Protein AF-A0A2B8BFG0-F1 (afdb_monomer_lite)

Radius of gyration: 12.51 Å; chains: 1; bounding box: 35×33×24 Å

pLDDT: mean 93.3, s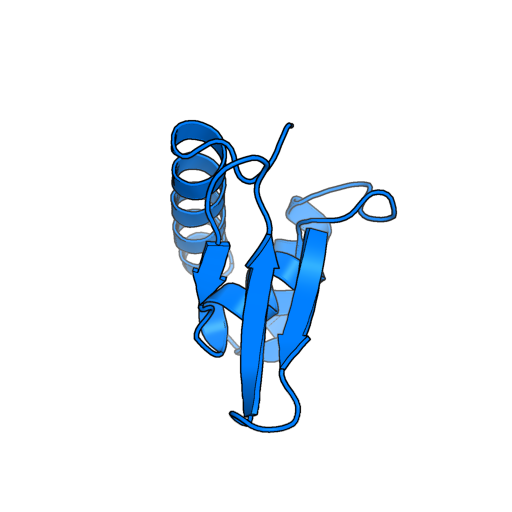td 5.92, range [57.78, 98.31]

Sequence (78 aa):
MLRNDRRRGQWMLMGPERLLVLDEMALAVVRACVGAEIADVAAGIDRLTVEYDAPRTEVAADVLEMLTDLRNKGYVVT

Secondary structure (DSSP, 8-state):
-EEEETTTTEEEEE-SS-EEEE-HHHHHHHHHH-STT---HHHHHHHHHHHTT--HHHHHHHHHHHHHHHHHTTS---

Structure (mmCIF, N/CA/C/O backbone):
data_AF-A0A2B8BFG0-F1
#
_entry.id   AF-A0A2B8BFG0-F1
#
loop_
_atom_site.group_PDB
_atom_site.id
_atom_site.type_symbol
_atom_site.label_atom_id
_atom_site.label_alt_id
_atom_site.label_comp_id
_atom_site.label_asym_id
_atom_site.label_entity_id
_atom_site.label_seq_id
_atom_site.pdbx_PDB_ins_code
_atom_site.Cartn_x
_atom_site.Cartn_y
_atom_site.Cartn_z
_atom_site.occupancy
_atom_site.B_iso_or_equiv
_atom_site.auth_seq_id
_atom_site.auth_comp_id
_atom_site.auth_asym_id
_atom_site.auth_atom_id
_atom_site.pdbx_PDB_model_num
ATOM 1 N N . MET A 1 1 ? 8.445 -6.798 -4.412 1.00 86.62 1 MET A N 1
ATOM 2 C CA . MET A 1 1 ? 7.638 -7.977 -4.837 1.00 86.62 1 MET A CA 1
ATOM 3 C C . MET A 1 1 ? 6.754 -8.443 -3.688 1.00 86.62 1 MET A C 1
ATOM 5 O O . MET A 1 1 ? 7.267 -8.609 -2.589 1.00 86.62 1 MET A O 1
ATOM 9 N N . LEU A 1 2 ? 5.458 -8.672 -3.917 1.00 93.19 2 LEU A N 1
ATOM 10 C CA . LEU A 1 2 ? 4.537 -9.184 -2.894 1.00 93.19 2 LEU A CA 1
ATOM 11 C C . LEU A 1 2 ? 4.650 -10.715 -2.756 1.00 93.19 2 LEU A C 1
ATOM 13 O O . LEU A 1 2 ? 4.679 -11.431 -3.756 1.00 93.19 2 LEU A O 1
ATOM 17 N N . ARG A 1 3 ? 4.710 -11.231 -1.524 1.00 93.06 3 ARG A N 1
ATOM 18 C CA . ARG A 1 3 ? 4.854 -12.664 -1.228 1.00 93.06 3 ARG A CA 1
ATOM 19 C C . ARG A 1 3 ? 3.979 -13.089 -0.051 1.00 93.06 3 ARG A C 1
ATOM 21 O O . ARG A 1 3 ? 3.894 -12.381 0.944 1.00 93.06 3 ARG A O 1
ATOM 28 N N . ASN A 1 4 ? 3.382 -14.276 -0.139 1.00 94.75 4 ASN A N 1
ATOM 29 C CA . ASN A 1 4 ? 2.653 -14.897 0.968 1.00 94.75 4 ASN A CA 1
ATOM 30 C C . ASN A 1 4 ? 3.514 -15.946 1.677 1.00 94.75 4 ASN A C 1
ATOM 32 O O . ASN A 1 4 ? 4.044 -16.854 1.031 1.00 94.75 4 ASN A O 1
ATOM 36 N N . ASP A 1 5 ? 3.613 -15.847 2.999 1.00 93.12 5 ASP A N 1
ATOM 37 C CA . ASP A 1 5 ? 4.099 -16.921 3.859 1.00 93.12 5 ASP A CA 1
ATOM 38 C C . ASP A 1 5 ? 2.910 -17.711 4.406 1.00 93.12 5 ASP A C 1
ATOM 40 O O . ASP A 1 5 ? 2.257 -17.320 5.375 1.00 93.12 5 ASP A O 1
ATOM 44 N N . ARG A 1 6 ? 2.648 -18.866 3.790 1.00 90.38 6 ARG A N 1
ATOM 45 C CA . ARG A 1 6 ? 1.556 -19.764 4.188 1.00 90.38 6 ARG A CA 1
ATOM 46 C C . ARG A 1 6 ? 1.752 -20.393 5.565 1.00 90.38 6 ARG A C 1
ATOM 48 O O . ARG A 1 6 ? 0.767 -20.779 6.178 1.00 90.38 6 ARG A O 1
ATOM 55 N N . ARG A 1 7 ? 2.992 -20.525 6.050 1.00 92.69 7 ARG A N 1
ATOM 56 C CA . ARG A 1 7 ? 3.264 -21.127 7.367 1.00 92.69 7 ARG A CA 1
ATOM 57 C C . ARG A 1 7 ? 2.918 -20.161 8.489 1.00 92.69 7 ARG A C 1
ATOM 59 O O . ARG A 1 7 ? 2.466 -20.595 9.541 1.00 92.69 7 ARG A O 1
ATOM 66 N N . ARG A 1 8 ? 3.152 -18.867 8.258 1.00 89.12 8 ARG A N 1
ATOM 67 C CA . ARG A 1 8 ? 2.894 -17.798 9.233 1.00 89.12 8 ARG A CA 1
ATOM 68 C C . ARG A 1 8 ? 1.553 -17.097 9.013 1.00 89.12 8 ARG A C 1
ATOM 70 O O . ARG A 1 8 ? 1.158 -16.309 9.859 1.00 89.12 8 ARG A O 1
ATOM 77 N N . GLY A 1 9 ? 0.871 -17.362 7.896 1.00 91.94 9 GLY A N 1
ATOM 78 C CA . GLY A 1 9 ? -0.377 -16.687 7.534 1.00 91.94 9 GLY A CA 1
ATOM 79 C C . GLY A 1 9 ? -0.184 -15.198 7.233 1.00 91.94 9 GLY A C 1
ATOM 80 O O . GLY A 1 9 ? -1.099 -14.412 7.436 1.00 91.94 9 GLY A O 1
ATOM 81 N N . GLN A 1 10 ? 1.009 -14.799 6.784 1.00 94.56 10 GLN A N 1
ATOM 82 C CA . GLN A 1 10 ? 1.402 -13.395 6.640 1.00 94.56 10 GLN A CA 1
ATOM 83 C C . GLN A 1 10 ? 1.705 -13.038 5.188 1.00 94.56 10 GLN A C 1
ATOM 85 O O . GLN A 1 10 ? 2.165 -13.869 4.399 1.00 94.56 10 GLN A O 1
ATOM 90 N N . TRP A 1 11 ? 1.487 -11.774 4.844 1.00 96.81 11 TRP A N 1
ATOM 91 C CA . TRP A 1 11 ? 1.928 -11.202 3.579 1.00 96.81 11 TRP A CA 1
ATOM 92 C C . TRP A 1 11 ? 3.136 -10.307 3.798 1.00 96.81 11 TRP A C 1
ATOM 94 O O . TRP A 1 11 ? 3.259 -9.643 4.822 1.00 96.81 11 TRP A O 1
ATOM 104 N N . MET A 1 12 ? 4.051 -10.327 2.837 1.00 95.25 12 MET A N 1
ATOM 105 C CA . MET A 1 12 ? 5.306 -9.599 2.911 1.00 95.25 12 MET A CA 1
ATOM 106 C C . MET A 1 12 ? 5.579 -8.873 1.605 1.00 95.25 12 MET A C 1
ATOM 108 O O . MET A 1 12 ? 5.452 -9.451 0.521 1.00 95.25 12 MET A O 1
ATOM 112 N N . LEU A 1 13 ? 6.029 -7.630 1.714 1.00 94.38 13 LEU A N 1
ATOM 113 C CA . LEU A 1 13 ? 6.619 -6.887 0.617 1.00 94.38 13 LEU A CA 1
ATOM 114 C C . LEU A 1 13 ? 8.141 -7.055 0.666 1.00 94.38 13 LEU A C 1
ATOM 116 O O . LEU A 1 13 ? 8.809 -6.630 1.606 1.00 94.38 13 LEU A O 1
ATOM 120 N N . MET A 1 14 ? 8.682 -7.719 -0.350 1.00 92.69 14 MET A N 1
ATOM 121 C CA . MET A 1 14 ? 10.110 -7.982 -0.508 1.00 92.69 14 MET A CA 1
ATOM 122 C C . MET A 1 14 ? 10.785 -6.795 -1.204 1.00 92.69 14 MET A C 1
ATOM 124 O O . MET A 1 14 ? 10.430 -6.485 -2.349 1.00 92.69 14 MET A O 1
ATOM 128 N N . GLY A 1 15 ? 11.755 -6.179 -0.529 1.00 89.31 15 GLY A N 1
ATOM 129 C CA . GLY A 1 15 ? 12.753 -5.278 -1.105 1.00 89.31 15 GLY A CA 1
ATOM 130 C C . GLY A 1 15 ? 14.108 -5.984 -1.299 1.00 89.31 15 GLY A C 1
ATOM 131 O O . GLY A 1 15 ? 14.231 -7.164 -0.964 1.00 89.31 15 GLY A O 1
ATOM 132 N N . PRO A 1 16 ? 15.130 -5.290 -1.832 1.00 85.69 16 PRO A N 1
ATOM 133 C CA . PRO A 1 16 ? 16.417 -5.904 -2.184 1.00 85.69 16 PRO A CA 1
ATOM 134 C C . PRO A 1 16 ? 17.182 -6.485 -0.985 1.00 85.69 16 PRO A C 1
ATOM 136 O O . PRO A 1 16 ? 17.707 -7.590 -1.061 1.00 85.69 16 PRO A O 1
ATOM 139 N N . GLU A 1 17 ? 17.203 -5.758 0.135 1.00 91.62 17 GLU A N 1
ATOM 140 C CA . GLU A 1 17 ? 17.970 -6.117 1.345 1.00 91.62 17 GLU A CA 1
ATOM 141 C C . GLU A 1 17 ? 17.084 -6.293 2.590 1.00 91.62 17 GLU A C 1
ATOM 143 O O . GLU A 1 17 ? 17.568 -6.584 3.681 1.00 91.62 17 GLU A O 1
ATOM 148 N N . ARG A 1 18 ? 15.7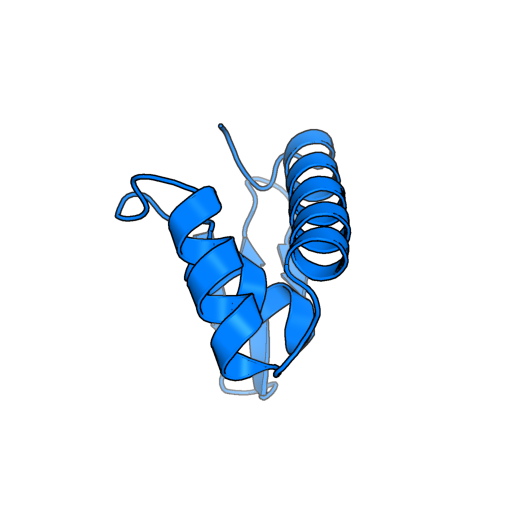71 -6.076 2.455 1.00 90.06 18 ARG A N 1
ATOM 149 C CA . ARG A 1 18 ? 14.815 -6.050 3.568 1.00 90.06 18 ARG A CA 1
ATOM 150 C C . ARG A 1 18 ? 13.439 -6.535 3.133 1.00 90.06 18 ARG A C 1
ATOM 152 O O . ARG A 1 18 ? 13.075 -6.427 1.964 1.00 90.06 18 ARG A O 1
ATOM 159 N N . LEU A 1 19 ? 12.662 -7.033 4.089 1.00 93.50 19 LEU A N 1
ATOM 160 C CA . LEU A 1 19 ? 11.252 -7.367 3.907 1.00 93.50 19 LEU A CA 1
ATOM 161 C C . LEU A 1 19 ? 10.396 -6.573 4.893 1.00 93.50 19 LEU A C 1
ATOM 163 O O . LEU A 1 19 ? 10.841 -6.270 6.001 1.00 93.50 19 LEU A O 1
ATOM 167 N N . LEU A 1 20 ? 9.165 -6.278 4.491 1.00 95.19 20 LEU A N 1
ATOM 168 C CA . LEU A 1 20 ? 8.138 -5.666 5.326 1.00 95.19 20 LEU A CA 1
ATOM 169 C C . LEU A 1 20 ? 6.966 -6.637 5.448 1.00 95.19 20 LEU A C 1
ATOM 171 O O . LEU A 1 20 ? 6.421 -7.048 4.427 1.00 95.19 20 LEU A O 1
ATOM 175 N N . VAL A 1 21 ? 6.576 -7.001 6.669 1.00 95.94 21 VAL A N 1
ATOM 176 C CA . VAL A 1 21 ? 5.317 -7.724 6.906 1.00 95.94 21 VAL A CA 1
ATOM 177 C C . VAL A 1 21 ? 4.173 -6.723 6.793 1.00 95.94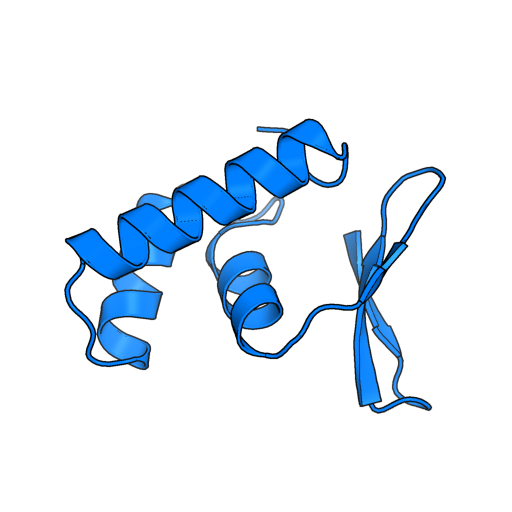 21 VAL A C 1
ATOM 179 O O . VAL A 1 21 ? 4.241 -5.647 7.380 1.00 95.94 21 VAL A O 1
ATOM 182 N N . LEU A 1 22 ? 3.153 -7.072 6.018 1.00 96.50 22 LEU A N 1
ATOM 183 C CA . LEU A 1 22 ? 1.970 -6.251 5.803 1.00 96.50 22 LEU A CA 1
ATOM 184 C C . LEU A 1 22 ? 0.853 -6.724 6.729 1.00 96.50 22 LEU A C 1
ATOM 186 O O . LEU A 1 22 ? 0.594 -7.929 6.822 1.00 96.50 22 LEU A O 1
ATOM 190 N N . ASP A 1 23 ? 0.188 -5.774 7.375 1.00 95.75 23 ASP A N 1
ATOM 191 C CA . ASP A 1 23 ? -1.146 -6.007 7.913 1.00 95.75 23 ASP A CA 1
ATOM 192 C C . ASP A 1 23 ? -2.187 -6.047 6.777 1.00 95.75 23 ASP A C 1
ATOM 194 O O . ASP A 1 23 ? -1.858 -5.970 5.588 1.00 95.75 23 ASP A O 1
ATOM 198 N N . GLU A 1 24 ? -3.450 -6.230 7.145 1.00 94.56 24 GLU A N 1
ATOM 199 C CA . GLU A 1 24 ? -4.555 -6.354 6.197 1.00 94.56 24 GLU A CA 1
ATOM 200 C C . GLU A 1 24 ? -4.763 -5.088 5.355 1.00 94.56 24 GLU A C 1
ATOM 202 O O . GLU A 1 24 ? -4.913 -5.188 4.136 1.00 94.56 24 GLU A O 1
ATOM 207 N N . MET A 1 25 ? -4.690 -3.907 5.974 1.00 93.75 25 MET A N 1
ATOM 208 C CA . MET A 1 25 ? -4.906 -2.631 5.287 1.00 93.75 25 MET A CA 1
ATOM 209 C C . MET A 1 25 ? -3.759 -2.320 4.330 1.00 93.75 25 MET A C 1
ATOM 211 O O . MET A 1 25 ? -3.981 -2.017 3.156 1.00 93.75 25 MET A O 1
ATOM 215 N N . ALA A 1 26 ? -2.518 -2.479 4.785 1.00 95.50 26 ALA A N 1
ATOM 216 C CA . ALA A 1 26 ? -1.344 -2.291 3.948 1.00 95.50 26 ALA A CA 1
ATOM 217 C C . ALA A 1 26 ? -1.324 -3.289 2.781 1.00 95.50 26 ALA A C 1
ATOM 219 O O . ALA A 1 26 ? -0.953 -2.935 1.659 1.00 95.50 26 ALA A O 1
ATOM 220 N N . LEU A 1 27 ? -1.760 -4.533 3.010 1.00 96.31 27 LEU A N 1
ATOM 221 C CA . LEU A 1 27 ? -1.910 -5.526 1.951 1.00 96.31 27 LEU A CA 1
ATOM 222 C C . LEU A 1 27 ? -2.963 -5.115 0.919 1.00 96.31 27 LEU A C 1
ATOM 224 O O . LEU A 1 27 ? -2.696 -5.247 -0.278 1.00 96.31 27 LEU A O 1
ATOM 228 N N . ALA A 1 28 ? -4.133 -4.646 1.355 1.00 95.94 28 ALA A N 1
ATOM 229 C CA . ALA A 1 28 ? -5.198 -4.199 0.462 1.00 95.94 28 ALA A CA 1
ATOM 230 C C . ALA A 1 28 ? -4.711 -3.063 -0.445 1.00 95.94 28 ALA A C 1
ATOM 232 O O . ALA A 1 28 ? -4.830 -3.149 -1.669 1.00 95.94 28 ALA A O 1
ATOM 233 N N . VAL A 1 29 ? -4.042 -2.061 0.131 1.00 95.94 29 VAL A N 1
ATOM 234 C CA . VAL A 1 29 ? -3.491 -0.945 -0.644 1.00 95.94 29 VAL A CA 1
ATOM 235 C C . VAL A 1 29 ? -2.383 -1.400 -1.594 1.00 95.94 29 VAL A C 1
ATOM 237 O O . VAL A 1 29 ? -2.394 -1.023 -2.764 1.00 95.94 29 VAL A O 1
ATOM 240 N N . VAL A 1 30 ? -1.448 -2.251 -1.151 1.00 95.31 30 VAL A N 1
ATOM 241 C CA . VAL A 1 30 ? -0.398 -2.785 -2.038 1.00 95.31 30 VAL A CA 1
ATOM 242 C C . VAL A 1 30 ? -1.018 -3.547 -3.213 1.00 95.31 30 VAL A C 1
ATOM 244 O O . VAL A 1 30 ? -0.583 -3.364 -4.342 1.00 95.31 30 VAL A O 1
ATOM 247 N N . ARG A 1 31 ? -2.067 -4.346 -2.998 1.00 94.19 31 ARG A N 1
ATOM 248 C CA . ARG A 1 31 ? -2.762 -5.054 -4.089 1.00 94.19 31 ARG A CA 1
ATOM 249 C C . ARG A 1 31 ? -3.509 -4.129 -5.041 1.00 94.19 31 ARG A C 1
ATOM 251 O O . ARG A 1 31 ? -3.607 -4.440 -6.224 1.00 94.19 31 ARG A O 1
ATOM 258 N N . ALA A 1 32 ? -4.082 -3.050 -4.523 1.00 94.94 32 ALA A N 1
ATOM 259 C CA . ALA A 1 32 ? -4.875 -2.121 -5.313 1.00 94.94 32 ALA A CA 1
ATOM 260 C C . ALA A 1 32 ? -4.004 -1.151 -6.125 1.00 94.94 32 ALA A C 1
ATOM 262 O O . ALA A 1 32 ? -4.400 -0.763 -7.222 1.00 94.94 32 ALA A O 1
ATOM 263 N N . CYS A 1 33 ? -2.841 -0.770 -5.588 1.00 95.06 33 CYS A N 1
ATOM 264 C CA . CYS A 1 33 ? -2.072 0.379 -6.066 1.00 95.06 33 CYS A CA 1
ATOM 265 C C . CYS A 1 33 ? -0.626 0.057 -6.480 1.00 95.06 33 CYS A C 1
ATOM 267 O O . CYS A 1 33 ? 0.036 0.926 -7.041 1.00 95.06 33 CYS A O 1
ATOM 269 N N . VAL A 1 34 ? -0.102 -1.141 -6.194 1.00 91.62 34 VAL A N 1
ATOM 270 C CA . VAL A 1 34 ? 1.310 -1.485 -6.433 1.00 91.62 34 VAL A CA 1
ATOM 271 C C . VAL A 1 34 ? 1.428 -2.784 -7.228 1.00 91.62 34 VAL A C 1
ATOM 273 O O . VAL A 1 34 ? 1.072 -3.860 -6.761 1.00 91.62 34 VAL A O 1
ATOM 276 N N . GLY A 1 35 ? 2.026 -2.702 -8.411 1.00 86.81 35 GLY A N 1
ATOM 277 C CA . GLY A 1 35 ? 2.245 -3.843 -9.297 1.00 86.81 35 GLY A CA 1
ATOM 278 C C . GLY A 1 35 ? 2.593 -3.359 -10.697 1.00 86.81 35 GLY A C 1
ATOM 279 O O . GLY A 1 35 ? 2.321 -2.210 -11.032 1.00 86.81 35 GLY A O 1
ATOM 280 N N . ALA A 1 36 ? 3.199 -4.215 -11.518 1.00 83.12 36 ALA A N 1
ATOM 281 C CA . ALA A 1 36 ? 3.526 -3.850 -12.902 1.00 83.12 36 ALA A CA 1
ATOM 282 C C . ALA A 1 36 ? 2.264 -3.726 -13.778 1.00 83.12 36 ALA A C 1
ATOM 284 O O . ALA A 1 36 ? 2.272 -3.077 -14.817 1.00 83.12 36 ALA A O 1
ATOM 285 N N . GLU A 1 37 ? 1.183 -4.370 -13.350 1.00 84.38 37 GLU A N 1
ATOM 286 C CA . GLU A 1 37 ? -0.142 -4.366 -13.955 1.00 84.38 37 GLU A CA 1
ATOM 287 C C . GLU A 1 37 ? -1.008 -3.169 -13.535 1.00 84.38 37 GLU A C 1
ATOM 289 O O . GLU A 1 37 ? -2.073 -2.950 -14.114 1.00 84.38 37 GLU A O 1
ATOM 294 N N . ILE A 1 38 ? -0.581 -2.401 -12.528 1.00 84.88 38 ILE A N 1
ATOM 295 C CA . ILE A 1 38 ? -1.335 -1.254 -12.026 1.00 84.88 38 ILE A CA 1
ATOM 296 C C . ILE A 1 38 ? -0.957 -0.020 -12.841 1.00 84.88 38 ILE A C 1
ATOM 298 O O . ILE A 1 38 ? 0.149 0.500 -12.732 1.00 84.88 38 ILE A O 1
ATOM 302 N N . ALA A 1 39 ? -1.895 0.448 -13.662 1.00 81.44 39 ALA A N 1
ATOM 303 C CA . ALA A 1 39 ? -1.689 1.618 -14.511 1.00 81.44 39 ALA A CA 1
ATOM 304 C C . ALA A 1 39 ? -1.847 2.950 -13.755 1.00 81.44 39 ALA A C 1
ATOM 306 O O . ALA A 1 39 ? -1.214 3.935 -14.123 1.00 81.44 39 ALA A O 1
ATOM 307 N N . ASP A 1 40 ? -2.702 2.989 -12.726 1.00 90.06 40 ASP A N 1
ATOM 308 C CA . ASP A 1 40 ? -3.071 4.221 -12.024 1.00 90.06 40 ASP A CA 1
ATOM 309 C C . ASP A 1 40 ? -3.457 3.955 -10.558 1.00 90.06 40 ASP A C 1
ATOM 311 O O . ASP A 1 40 ? -4.296 3.102 -10.258 1.00 90.06 40 ASP A O 1
ATOM 315 N N . VAL A 1 41 ? -2.866 4.731 -9.645 1.00 94.25 41 VAL A N 1
ATOM 316 C CA . VAL A 1 41 ? -3.162 4.712 -8.205 1.00 94.25 41 VAL A CA 1
ATOM 317 C C . VAL A 1 41 ? -4.575 5.230 -7.921 1.00 94.25 41 VAL A C 1
ATOM 319 O O . VAL A 1 41 ? -5.215 4.755 -6.982 1.00 94.25 41 VAL A O 1
ATOM 322 N N . ALA A 1 42 ? -5.103 6.163 -8.722 1.00 96.00 42 ALA A N 1
ATOM 323 C CA . ALA A 1 42 ? -6.435 6.721 -8.495 1.00 96.00 42 ALA A CA 1
ATOM 324 C C . ALA A 1 42 ? -7.535 5.656 -8.620 1.00 96.00 42 ALA A C 1
ATOM 326 O O . ALA A 1 42 ? -8.425 5.614 -7.774 1.00 96.00 42 ALA A O 1
ATOM 327 N N . ALA A 1 43 ? -7.418 4.736 -9.582 1.00 95.88 43 ALA A N 1
ATOM 328 C CA . ALA A 1 43 ? -8.331 3.600 -9.714 1.00 95.88 43 ALA A CA 1
ATOM 329 C C . ALA A 1 43 ? -8.266 2.644 -8.505 1.00 95.88 43 ALA A C 1
ATOM 331 O O . ALA A 1 43 ? -9.281 2.073 -8.100 1.00 95.88 43 ALA A O 1
ATOM 332 N N . GLY A 1 44 ? -7.081 2.477 -7.908 1.00 96.06 44 GLY A N 1
ATOM 333 C CA . GLY A 1 44 ? -6.909 1.729 -6.662 1.00 96.06 44 GLY A CA 1
ATOM 334 C C . GLY A 1 44 ? -7.612 2.406 -5.483 1.00 96.06 44 GLY A C 1
ATOM 335 O O . GLY A 1 44 ? -8.357 1.748 -4.760 1.00 96.06 44 GLY A O 1
ATOM 336 N N . ILE A 1 45 ? -7.457 3.726 -5.341 1.00 97.81 45 ILE A N 1
ATOM 337 C CA . ILE A 1 45 ? -8.162 4.536 -4.331 1.00 97.81 45 ILE A CA 1
ATOM 338 C C . ILE A 1 45 ? -9.681 4.431 -4.504 1.00 97.81 45 ILE A C 1
ATOM 340 O O . ILE A 1 45 ? -10.398 4.237 -3.522 1.00 97.81 45 ILE A O 1
ATOM 344 N N . ASP A 1 46 ? -10.181 4.524 -5.736 1.00 97.31 46 ASP A N 1
ATOM 345 C CA . ASP A 1 46 ? -11.616 4.427 -6.017 1.00 97.31 46 ASP A CA 1
ATOM 346 C C . ASP A 1 46 ? -12.164 3.042 -5.634 1.00 97.31 46 ASP A C 1
ATOM 348 O O . ASP A 1 46 ? -13.230 2.945 -5.026 1.00 97.31 46 ASP A O 1
ATOM 352 N N . ARG A 1 47 ? -11.413 1.964 -5.909 1.00 95.94 47 ARG A N 1
ATOM 353 C CA . ARG A 1 47 ? -11.779 0.606 -5.473 1.00 95.94 47 ARG A CA 1
ATOM 354 C C . ARG A 1 47 ? -11.862 0.505 -3.949 1.00 95.94 47 ARG A C 1
ATOM 356 O O . ARG A 1 47 ? -12.853 -0.008 -3.439 1.00 95.94 47 ARG A O 1
ATOM 363 N N . LEU A 1 48 ? -10.853 1.007 -3.241 1.00 96.94 48 LEU A N 1
ATOM 364 C CA . LEU A 1 48 ? -10.793 0.963 -1.776 1.00 96.94 48 LEU A CA 1
ATOM 365 C C . LEU A 1 48 ? -11.909 1.802 -1.133 1.00 96.94 48 LEU A C 1
ATOM 367 O O . LEU A 1 48 ? -12.484 1.394 -0.132 1.00 96.94 48 LEU A O 1
ATOM 371 N N . THR A 1 49 ? -12.266 2.935 -1.741 1.00 98.12 49 THR A N 1
ATOM 372 C CA . THR A 1 49 ? -13.393 3.781 -1.308 1.00 98.12 49 THR A CA 1
ATOM 373 C C . THR A 1 49 ? -14.701 2.985 -1.285 1.00 98.12 49 THR A C 1
ATOM 375 O O . THR A 1 49 ? -15.454 3.067 -0.321 1.00 98.12 49 THR A O 1
ATOM 378 N N . VAL A 1 50 ? -14.956 2.180 -2.324 1.00 97.62 50 VAL A N 1
ATOM 379 C CA . VAL A 1 50 ? -16.156 1.331 -2.412 1.00 97.62 50 VAL A CA 1
ATOM 380 C C . VAL A 1 50 ? -16.074 0.131 -1.468 1.00 97.62 50 VAL A C 1
ATOM 382 O O . VAL A 1 50 ? -17.065 -0.213 -0.835 1.00 97.62 50 VAL A O 1
ATOM 385 N N . GLU A 1 51 ? -14.914 -0.520 -1.383 1.00 96.44 51 GLU A N 1
ATOM 386 C CA . GLU A 1 51 ? -14.721 -1.727 -0.568 1.00 96.44 51 GLU A CA 1
ATOM 387 C C . GLU A 1 51 ? -14.886 -1.460 0.931 1.00 96.44 51 GLU A C 1
ATOM 389 O O . GLU A 1 51 ? -15.480 -2.272 1.640 1.00 96.44 51 GLU A O 1
ATOM 394 N N . TYR A 1 52 ? -14.402 -0.309 1.396 1.00 96.12 52 TYR A N 1
ATOM 395 C CA . TYR A 1 52 ? -14.420 0.071 2.806 1.00 96.12 52 TYR A CA 1
ATOM 396 C C . TYR A 1 52 ? -15.519 1.082 3.166 1.00 96.12 52 TYR A C 1
ATOM 398 O O . TYR A 1 52 ? -15.587 1.485 4.323 1.00 96.12 52 TYR A O 1
ATOM 406 N N . ASP A 1 53 ? -16.364 1.481 2.206 1.00 97.75 53 ASP A N 1
ATOM 407 C CA . ASP A 1 53 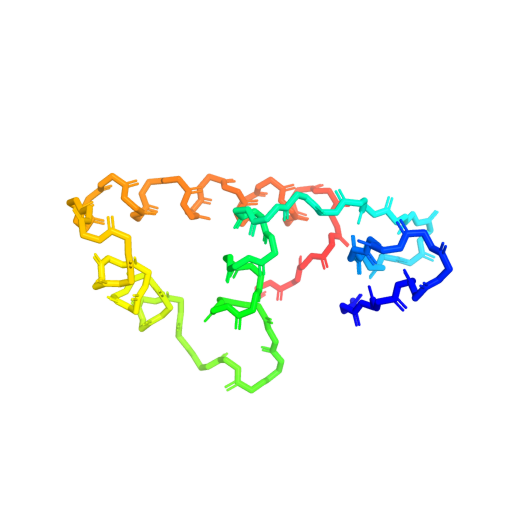? -17.425 2.493 2.373 1.00 97.75 53 ASP A CA 1
ATOM 408 C C . ASP A 1 53 ? -16.927 3.763 3.093 1.00 97.75 53 ASP A C 1
ATOM 410 O O . ASP A 1 53 ? -17.503 4.244 4.069 1.00 97.75 53 ASP A O 1
ATOM 414 N N . ALA A 1 54 ? -15.785 4.280 2.631 1.00 96.56 54 ALA A N 1
ATOM 415 C CA . ALA A 1 54 ? -15.067 5.379 3.271 1.00 96.56 54 ALA A CA 1
ATOM 416 C C . ALA A 1 54 ? -14.958 6.602 2.345 1.00 96.56 54 ALA A C 1
ATOM 418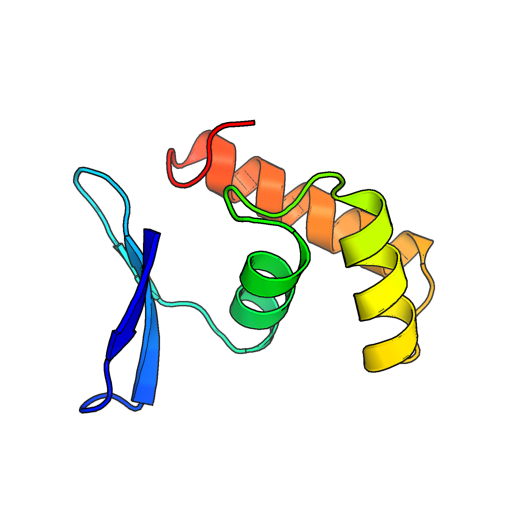 O O . ALA A 1 54 ? -14.929 6.445 1.122 1.00 96.56 54 ALA A O 1
ATOM 419 N N . PRO A 1 55 ? -14.855 7.837 2.875 1.00 98.31 55 PRO A N 1
ATOM 420 C 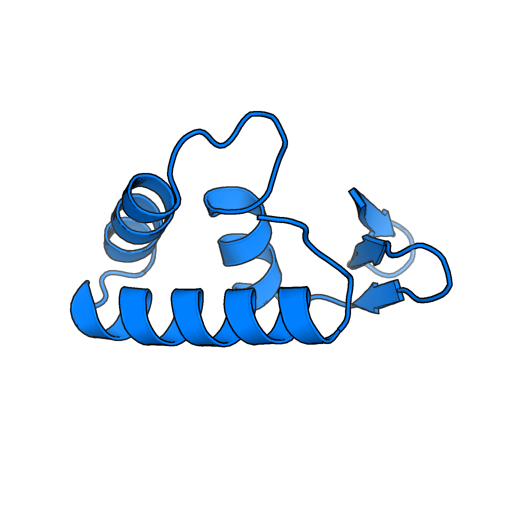CA . PRO A 1 55 ? -14.690 9.027 2.050 1.00 98.31 55 PRO A CA 1
ATOM 421 C C . PRO A 1 55 ? -13.419 8.966 1.204 1.00 98.31 55 PRO A C 1
ATOM 423 O O . PRO A 1 55 ? -12.309 8.795 1.710 1.00 98.31 55 PRO A O 1
ATOM 426 N N . ARG A 1 56 ? -13.564 9.210 -0.101 1.00 97.88 56 ARG A N 1
ATOM 427 C CA . ARG A 1 56 ? -12.453 9.138 -1.062 1.00 97.88 56 ARG A CA 1
ATOM 428 C C . ARG A 1 56 ? -11.252 10.003 -0.666 1.00 97.88 56 ARG A C 1
ATOM 430 O O . ARG A 1 56 ? -10.115 9.655 -0.961 1.00 97.88 56 ARG A O 1
ATOM 437 N N . THR A 1 57 ? -11.492 11.154 -0.043 1.00 98.06 57 THR A N 1
ATOM 438 C CA . THR A 1 57 ? -10.434 12.072 0.403 1.00 98.06 57 THR A CA 1
ATOM 439 C C . THR A 1 57 ? -9.598 11.496 1.540 1.00 98.06 57 THR A C 1
ATOM 441 O O . THR A 1 57 ? -8.391 11.710 1.549 1.00 98.06 57 THR A O 1
ATOM 444 N N . GLU A 1 58 ? -10.220 10.756 2.457 1.00 98.06 58 GLU A N 1
ATOM 445 C CA . GLU A 1 58 ? -9.537 10.089 3.571 1.00 98.06 58 GLU A CA 1
ATOM 446 C C . GLU A 1 58 ? -8.729 8.902 3.043 1.00 98.06 58 GLU A C 1
ATOM 448 O O . GLU A 1 58 ? -7.517 8.853 3.225 1.00 98.06 58 GLU A O 1
ATOM 453 N N . VAL A 1 59 ? -9.360 8.038 2.236 1.00 98.06 59 VAL A N 1
ATOM 454 C CA . VAL A 1 59 ? -8.681 6.900 1.591 1.00 98.06 59 VAL A CA 1
ATOM 455 C C . VAL A 1 59 ? -7.497 7.369 0.744 1.00 98.06 59 VAL A C 1
ATOM 457 O O . VAL A 1 59 ? -6.427 6.766 0.774 1.00 98.06 59 VAL A O 1
ATOM 460 N N . ALA A 1 60 ? -7.661 8.456 -0.014 1.00 98.12 60 ALA A N 1
ATOM 461 C CA . ALA A 1 60 ? -6.581 9.005 -0.822 1.00 98.12 60 ALA A CA 1
ATOM 462 C C . ALA A 1 60 ? -5.406 9.490 0.033 1.00 98.12 60 ALA A C 1
ATOM 464 O O . ALA A 1 60 ? -4.262 9.236 -0.339 1.00 98.12 60 ALA A O 1
ATOM 465 N N . ALA A 1 61 ? -5.672 10.183 1.144 1.00 98.25 61 ALA A N 1
ATOM 466 C CA . ALA A 1 61 ? -4.623 10.668 2.034 1.00 98.25 61 ALA A CA 1
ATOM 467 C C . ALA A 1 61 ? -3.802 9.498 2.596 1.00 98.25 61 ALA A C 1
ATOM 469 O O . ALA A 1 61 ? -2.584 9.474 2.410 1.00 98.25 61 ALA A O 1
ATOM 470 N N . ASP A 1 62 ? -4.474 8.488 3.149 1.00 97.50 62 ASP A N 1
ATOM 471 C CA . ASP A 1 62 ? -3.834 7.320 3.762 1.00 97.50 62 ASP A CA 1
ATOM 472 C C . ASP A 1 62 ? -3.035 6.496 2.739 1.00 97.50 62 ASP A C 1
ATOM 474 O O . ASP A 1 62 ? -1.885 6.111 2.975 1.00 97.50 62 ASP A O 1
ATOM 478 N N . VAL A 1 63 ? -3.611 6.256 1.554 1.00 97.38 63 VAL A N 1
ATOM 479 C CA . VAL A 1 63 ? -2.936 5.530 0.467 1.00 97.38 63 VAL A CA 1
ATOM 480 C C . VAL A 1 63 ? -1.680 6.276 0.017 1.00 97.38 63 VAL A C 1
ATOM 482 O O . VAL A 1 63 ? -0.623 5.663 -0.140 1.00 97.38 63 VAL A O 1
ATOM 485 N N . LEU A 1 64 ? -1.767 7.591 -0.198 1.00 96.94 64 LEU A N 1
ATOM 486 C CA . LEU A 1 64 ? -0.636 8.388 -0.676 1.00 96.94 64 LEU A CA 1
ATOM 487 C C . LEU A 1 64 ? 0.466 8.530 0.378 1.00 96.94 64 LEU A C 1
ATOM 489 O O . LEU A 1 64 ? 1.650 8.501 0.017 1.00 96.94 64 LEU A O 1
ATOM 493 N N . GLU A 1 65 ? 0.101 8.645 1.655 1.00 97.50 65 GLU A N 1
ATOM 494 C CA . GLU A 1 65 ? 1.049 8.614 2.768 1.00 97.50 65 GLU A CA 1
ATOM 495 C C . GLU A 1 65 ? 1.798 7.280 2.781 1.00 97.50 65 GLU A C 1
ATOM 497 O O . GLU A 1 65 ? 3.030 7.261 2.700 1.00 97.50 65 GLU A O 1
ATOM 502 N N . MET A 1 66 ? 1.075 6.156 2.755 1.00 96.44 66 MET A N 1
ATOM 503 C CA . MET A 1 66 ? 1.695 4.835 2.790 1.00 96.44 66 MET A CA 1
ATOM 504 C C . MET A 1 66 ? 2.600 4.585 1.574 1.00 96.44 66 MET A C 1
ATOM 506 O O . MET A 1 66 ? 3.719 4.093 1.725 1.00 96.44 66 MET A O 1
ATOM 510 N N . LEU A 1 67 ? 2.163 4.937 0.360 1.00 95.31 67 LEU A N 1
ATOM 511 C CA . LEU A 1 67 ? 2.979 4.782 -0.851 1.00 95.31 67 LEU A CA 1
ATOM 512 C C . LEU A 1 67 ? 4.247 5.644 -0.806 1.00 95.31 67 LEU A C 1
ATOM 514 O O . LEU A 1 67 ? 5.321 5.184 -1.202 1.00 95.31 67 LEU A O 1
ATOM 518 N N . THR A 1 68 ? 4.144 6.869 -0.287 1.00 96.06 68 THR A N 1
ATOM 519 C CA . THR A 1 68 ? 5.300 7.745 -0.061 1.00 96.06 68 THR A CA 1
ATOM 520 C C . THR A 1 68 ? 6.292 7.098 0.897 1.00 96.06 68 THR A C 1
ATOM 522 O O . THR A 1 68 ? 7.493 7.065 0.622 1.00 96.06 68 THR A O 1
ATOM 525 N N . ASP A 1 69 ? 5.792 6.517 1.978 1.00 95.19 69 ASP A N 1
ATOM 526 C CA . ASP A 1 69 ? 6.587 5.814 2.973 1.00 95.19 69 ASP A CA 1
ATOM 527 C C . ASP A 1 69 ? 7.299 4.583 2.403 1.00 95.19 69 ASP A C 1
ATOM 529 O O . ASP A 1 69 ? 8.496 4.375 2.632 1.00 95.19 69 ASP A O 1
ATOM 533 N N . LEU A 1 70 ? 6.586 3.775 1.616 1.00 94.31 70 LEU A N 1
ATOM 534 C CA . LEU A 1 70 ? 7.150 2.610 0.936 1.00 94.31 70 LEU A CA 1
ATOM 535 C C . LEU A 1 70 ? 8.228 3.012 -0.073 1.00 94.31 70 LEU A C 1
ATOM 537 O O . LEU A 1 70 ? 9.257 2.336 -0.157 1.00 94.31 70 LEU A O 1
ATOM 541 N N . ARG A 1 71 ? 8.030 4.118 -0.799 1.00 93.12 71 ARG A N 1
ATOM 542 C CA . ARG A 1 71 ? 9.025 4.680 -1.723 1.00 93.12 71 ARG A CA 1
ATOM 543 C C . ARG A 1 71 ? 10.271 5.126 -0.969 1.00 93.12 71 ARG A C 1
ATOM 545 O O . ARG A 1 71 ? 11.373 4.720 -1.323 1.00 93.12 71 ARG A O 1
ATOM 552 N N . ASN A 1 72 ? 10.105 5.895 0.106 1.00 94.12 72 ASN A N 1
ATOM 553 C CA . ASN A 1 72 ? 11.218 6.384 0.926 1.00 94.12 72 ASN A CA 1
ATOM 554 C C . ASN A 1 72 ? 12.031 5.228 1.534 1.00 94.12 72 ASN A C 1
ATOM 556 O O . ASN A 1 72 ? 13.245 5.326 1.697 1.00 94.12 72 ASN A O 1
ATOM 560 N N . LYS A 1 73 ? 11.369 4.107 1.839 1.00 92.25 73 LYS A N 1
ATOM 561 C CA . LYS A 1 73 ? 11.994 2.883 2.361 1.00 92.25 73 LYS A CA 1
ATOM 562 C C . LYS A 1 73 ? 12.550 1.955 1.265 1.00 92.25 73 LYS A C 1
ATOM 564 O O . LYS A 1 73 ? 13.164 0.945 1.612 1.00 92.25 73 LYS A O 1
ATOM 569 N N . GLY A 1 74 ? 12.359 2.283 -0.017 1.00 91.75 74 GLY A N 1
ATOM 570 C CA . GLY A 1 74 ? 12.889 1.546 -1.170 1.00 91.75 74 GLY A CA 1
ATOM 571 C C . GLY A 1 74 ? 12.115 0.278 -1.552 1.00 91.75 74 GLY A C 1
ATOM 572 O O . GLY A 1 74 ? 12.679 -0.613 -2.183 1.00 91.75 74 GLY A O 1
ATOM 573 N N . TYR A 1 75 ? 10.846 0.156 -1.151 1.00 92.19 75 TYR A N 1
ATOM 574 C CA . TYR A 1 75 ? 10.013 -1.015 -1.463 1.00 92.19 75 TYR A CA 1
ATOM 575 C C . TYR A 1 75 ? 9.232 -0.895 -2.774 1.00 92.19 75 TYR A C 1
ATOM 577 O O . TYR A 1 75 ? 8.878 -1.919 -3.365 1.00 92.19 75 TYR A O 1
ATOM 585 N N . VAL A 1 76 ? 8.951 0.332 -3.213 1.00 88.44 76 VAL A N 1
ATOM 586 C CA . VAL A 1 76 ? 8.256 0.630 -4.469 1.00 88.44 76 VAL A CA 1
ATOM 587 C C . VAL A 1 76 ? 9.028 1.689 -5.243 1.00 88.44 76 VAL A C 1
ATOM 589 O O . VAL A 1 76 ? 9.667 2.561 -4.654 1.00 88.44 76 VAL A O 1
ATOM 592 N N . VAL A 1 77 ? 8.962 1.598 -6.565 1.00 75.38 77 VAL A N 1
ATOM 593 C CA . VAL A 1 77 ? 9.496 2.582 -7.503 1.00 75.38 77 VAL A CA 1
ATOM 594 C C . VAL A 1 77 ? 8.314 3.076 -8.326 1.00 75.38 77 VAL A C 1
ATOM 596 O O . VAL A 1 77 ? 7.662 2.275 -8.990 1.00 75.38 77 VAL A O 1
ATOM 599 N N . THR A 1 78 ? 7.982 4.357 -8.168 1.00 57.78 78 THR A N 1
ATOM 600 C CA . THR A 1 78 ? 7.058 5.090 -9.052 1.00 57.78 78 THR A CA 1
ATOM 601 C C . THR A 1 78 ? 7.712 5.359 -10.390 1.00 57.78 78 THR A C 1
ATOM 603 O O . THR A 1 78 ? 8.905 5.744 -10.359 1.00 57.78 78 THR A O 1
#

Organism: NCBI:txid2044885

InterPro domains:
  IPR008792 Coenzyme PQQ synthesis protein D [PF05402] (11-76)
  IPR022479 Coenzyme PQQ synthesis D, bacteria [TIGR03859] (2-76)
  IPR041881 Coenzyme PQQ synthesis protein D superfamily [G3DSA:1.10.10.1150] (1-76)

Foldseek 3Di:
DWDADPVVRWIWQDADPDIDTDDPVRVLLCVLAPDPPHPDSLRSLVVVCVVVVHDSVVSVVVSVVSVVVCVVVRRGDD